Protein AF-H9XC50-F1 (afdb_monomer)

Mean predicted aligned error: 11.67 Å

Solvent-accessible surface area (backbone atoms only — not comparable to full-atom values): 9527 Å² total; per-residue (Å²): 119,67,68,61,45,51,53,52,54,53,34,49,75,70,72,39,68,84,40,61,47,87,50,90,89,46,83,51,68,64,50,66,80,81,40,57,91,74,41,57,68,67,62,45,51,51,48,53,50,47,41,55,60,66,66,54,53,73,89,39,51,44,60,43,62,47,85,96,65,49,46,84,43,75,57,86,69,81,63,95,80,71,85,67,90,60,78,85,69,74,66,46,70,43,65,39,90,84,80,68,47,57,23,22,66,80,77,57,28,57,57,55,93,93,61,55,69,75,62,55,69,74,47,56,81,82,48,55,40,70,70,44,43,52,50,50,50,51,28,61,78,66,71,58,75,76,52,92,88,74,107

Organism: Pinus taeda (NCBI:txid3352)

Sequence (151 aa):
STCIVLHICSKLQESMVTIHCPEPSCREQLSPQQCQLILPKQTLEEWCLALAEADIPSSQRFYCPFNDCSALLLKDVPEEGSSRGVAAVSIKSSECPECKRLFCAQCRVPWHAGLDCADLEKLSPSEKDKDDLMLFRLAKEKEWQRCEKCG

Radius of gyration: 23.65 Å; Cα contacts (8 Å, |Δi|>4): 127; chains: 1; bounding box: 48×30×70 Å

pLDDT: mean 80.51, std 14.58, range [34.06, 94.75]

InterPro domains:
  IPR002867 IBR domain [PF01485] (58-117)
  IPR002867 IBR domain [SM00647] (45-117)
  IPR013083 Zinc finger, RING/FYVE/PHD-type [G3DSA:3.30.40.10] (1-60)
  IPR031127 E3 ubiquitin ligase RBR family [PTHR11685] (2-151)
  IPR044066 TRIAD supradomain [PS51873] (1-151)

Nearest PDB structures (foldseek):
  4i1h-assembly1_A  TM=3.703E-01  e=2.478E-04  Homo sapiens
  5caw-assembly1_A  TM=4.489E-01  e=1.721E-03  Pediculus humanus corporis
  5caw-assembly2_C  TM=4.139E-01  e=1.026E-03  Pediculus humanus corporis
  6hue-assembly1_A  TM=4.068E-01  e=6.681E-03  Homo sapiens
  8zps-assembly1_R  TM=1.964E-01  e=1.251E+00  Homo sapiens

Structure (mmCIF, N/CA/C/O backbone):
data_AF-H9XC50-F1
#
_entry.id   AF-H9XC50-F1
#
loop_
_atom_site.group_PDB
_atom_site.id
_atom_site.type_symbol
_atom_site.label_atom_id
_atom_site.label_alt_id
_atom_site.label_comp_id
_atom_site.label_asym_id
_atom_site.label_entity_id
_atom_site.label_seq_id
_atom_site.pdbx_PDB_ins_code
_atom_site.Cartn_x
_atom_site.Cartn_y
_atom_site.Cartn_z
_atom_site.occupancy
_atom_site.B_iso_or_equiv
_atom_site.auth_seq_id
_atom_site.auth_comp_id
_atom_site.auth_asym_id
_atom_site.auth_atom_id
_atom_site.pdbx_PDB_model_num
ATOM 1 N N . SER A 1 1 ? 18.880 -0.661 -32.790 1.00 60.28 1 SER A N 1
ATOM 2 C CA . SER A 1 1 ? 17.756 -0.606 -31.825 1.00 60.28 1 SER A CA 1
ATOM 3 C C . SER A 1 1 ? 18.104 -1.145 -30.438 1.00 60.28 1 SER A C 1
ATOM 5 O O . SER A 1 1 ? 17.430 -0.791 -29.483 1.00 60.28 1 SER A O 1
ATOM 7 N N . THR A 1 2 ? 19.145 -1.974 -30.293 1.00 79.56 2 THR A N 1
ATOM 8 C CA . THR A 1 2 ? 19.478 -2.706 -29.054 1.00 79.56 2 THR A CA 1
ATOM 9 C C . THR A 1 2 ? 19.826 -1.817 -27.854 1.00 79.56 2 THR A C 1
ATOM 11 O O . THR A 1 2 ? 19.487 -2.164 -26.730 1.00 79.56 2 THR A O 1
ATOM 14 N N . CYS A 1 3 ? 20.442 -0.648 -28.072 1.00 88.31 3 CYS A N 1
ATOM 15 C CA . CYS A 1 3 ? 20.859 0.236 -26.975 1.00 88.31 3 CYS A CA 1
ATOM 16 C C . CYS A 1 3 ? 19.675 0.796 -26.173 1.00 88.31 3 CYS A C 1
ATOM 18 O O . CYS A 1 3 ? 19.746 0.854 -24.952 1.00 88.31 3 CYS A O 1
ATOM 20 N N . ILE A 1 4 ? 18.578 1.168 -26.845 1.00 88.31 4 ILE A N 1
ATOM 21 C CA . ILE A 1 4 ? 17.376 1.699 -26.180 1.00 88.31 4 ILE A CA 1
ATOM 22 C C . ILE A 1 4 ? 16.710 0.609 -25.338 1.00 88.31 4 ILE A C 1
ATOM 24 O O . ILE A 1 4 ? 16.319 0.866 -24.206 1.00 88.31 4 ILE A O 1
ATOM 28 N N . VAL A 1 5 ? 16.640 -0.620 -25.859 1.00 90.12 5 VAL A N 1
ATOM 29 C CA . VAL A 1 5 ? 16.082 -1.766 -25.127 1.00 90.12 5 VAL A CA 1
ATOM 30 C C . VAL A 1 5 ? 16.891 -2.039 -23.859 1.00 90.12 5 VAL A C 1
ATOM 32 O O . VAL A 1 5 ? 16.312 -2.128 -22.784 1.00 90.12 5 VAL A O 1
ATOM 35 N N . LEU A 1 6 ? 18.224 -2.101 -23.958 1.00 91.75 6 LEU A N 1
ATOM 36 C CA . LEU A 1 6 ? 19.094 -2.317 -22.796 1.00 91.75 6 LEU A CA 1
ATOM 37 C C . LEU A 1 6 ? 18.984 -1.189 -21.763 1.00 91.75 6 LEU A C 1
ATOM 39 O O . LEU A 1 6 ? 18.925 -1.471 -20.569 1.00 91.75 6 LEU A O 1
ATOM 43 N N . HIS A 1 7 ? 18.920 0.068 -22.212 1.00 93.31 7 HIS A N 1
ATOM 44 C CA . HIS A 1 7 ? 18.716 1.225 -21.334 1.00 93.31 7 HIS A CA 1
ATOM 45 C C . HIS A 1 7 ? 17.401 1.120 -20.560 1.00 93.31 7 HIS A C 1
ATOM 47 O O . HIS A 1 7 ? 17.399 1.262 -19.339 1.00 93.31 7 HIS A O 1
ATOM 53 N N . ILE A 1 8 ? 16.301 0.805 -21.252 1.00 92.25 8 ILE A N 1
ATOM 54 C CA . ILE A 1 8 ? 14.985 0.629 -20.624 1.00 92.25 8 ILE A CA 1
ATOM 55 C C . ILE A 1 8 ? 15.025 -0.525 -19.618 1.00 92.25 8 ILE A C 1
ATOM 57 O O . ILE A 1 8 ? 14.644 -0.333 -18.467 1.00 92.25 8 ILE A O 1
ATOM 61 N N . CYS A 1 9 ? 15.553 -1.691 -20.005 1.00 91.12 9 CYS A N 1
ATOM 62 C CA . CYS A 1 9 ? 15.674 -2.838 -19.102 1.00 91.12 9 CYS A CA 1
ATOM 63 C C . CYS A 1 9 ? 16.497 -2.506 -17.848 1.00 91.12 9 CYS A C 1
ATOM 65 O O . CYS A 1 9 ? 16.079 -2.833 -16.740 1.00 91.12 9 CYS A O 1
ATOM 67 N N . SER A 1 10 ? 17.638 -1.827 -18.006 1.00 93.19 10 SER A N 1
ATOM 68 C CA . SER A 1 10 ? 18.489 -1.414 -16.883 1.00 93.19 10 SER A CA 1
ATOM 69 C C . SER A 1 10 ? 17.753 -0.467 -15.936 1.00 93.19 10 SER A C 1
ATOM 71 O O . SER A 1 10 ? 17.856 -0.605 -14.722 1.00 93.19 10 SER A O 1
ATOM 73 N N . LYS A 1 11 ? 16.981 0.485 -16.472 1.00 93.56 11 LYS A N 1
ATOM 74 C CA . LYS A 1 11 ? 16.225 1.440 -15.651 1.00 93.56 11 LYS A CA 1
ATOM 75 C C . LYS A 1 11 ? 15.085 0.772 -14.887 1.00 93.56 11 LYS A C 1
ATOM 77 O O . LYS A 1 11 ? 14.911 1.051 -13.704 1.00 93.56 11 LYS A O 1
ATOM 82 N N . LEU A 1 12 ? 14.380 -0.170 -15.510 1.00 91.62 12 LEU A N 1
ATOM 83 C CA . LEU A 1 12 ? 13.355 -0.961 -14.825 1.00 91.62 12 LEU A CA 1
ATOM 84 C C . LEU A 1 12 ? 13.948 -1.823 -13.702 1.00 91.62 12 LEU A C 1
ATOM 86 O O . LEU A 1 12 ? 13.366 -1.894 -12.623 1.00 91.62 12 LEU A O 1
ATOM 90 N N . GLN A 1 13 ? 15.134 -2.407 -13.905 1.00 90.88 13 GLN A N 1
ATOM 91 C CA . GLN A 1 13 ? 15.858 -3.135 -12.851 1.00 90.88 13 GLN A CA 1
ATOM 92 C C . GLN A 1 13 ? 16.244 -2.236 -11.664 1.00 90.88 13 GLN A C 1
ATOM 94 O O . GLN A 1 13 ? 16.266 -2.695 -10.525 1.00 90.88 13 GLN A O 1
ATOM 99 N N . GLU A 1 14 ? 16.488 -0.948 -11.907 1.00 91.50 14 GLU A N 1
ATOM 100 C CA . GLU A 1 14 ? 16.727 0.070 -10.874 1.00 91.50 14 GLU A CA 1
ATOM 101 C C . GLU A 1 14 ? 15.427 0.576 -10.210 1.00 91.50 14 GLU A C 1
ATOM 103 O O . GLU A 1 14 ? 15.462 1.534 -9.439 1.00 91.50 14 GLU A O 1
ATOM 108 N N . SER A 1 15 ? 14.270 -0.043 -10.489 1.00 88.12 15 SER A N 1
ATOM 109 C CA . SER A 1 15 ? 12.935 0.429 -10.075 1.00 88.12 15 SER A CA 1
ATOM 110 C C . SER A 1 15 ? 12.590 1.842 -10.579 1.00 88.12 15 SER A C 1
ATOM 112 O O . SER A 1 15 ? 11.756 2.535 -9.995 1.00 88.12 15 SER A O 1
ATOM 114 N N . MET A 1 16 ? 13.221 2.291 -11.671 1.00 89.94 16 MET A N 1
ATOM 115 C CA . MET A 1 16 ? 12.914 3.566 -12.319 1.00 89.94 16 MET A CA 1
ATOM 116 C C . MET A 1 16 ? 11.896 3.362 -13.440 1.00 89.94 16 MET A C 1
ATOM 118 O O . MET A 1 16 ? 12.211 2.815 -14.495 1.00 89.94 16 MET A O 1
ATOM 122 N N . VAL A 1 17 ? 10.678 3.860 -13.232 1.00 91.25 17 VAL A N 1
ATOM 123 C CA . VAL A 1 17 ? 9.586 3.766 -14.219 1.00 91.25 17 VAL A CA 1
ATOM 124 C C . VAL A 1 17 ? 9.516 4.978 -15.151 1.00 91.25 17 VAL A C 1
ATOM 126 O O . VAL A 1 17 ? 9.080 4.864 -16.296 1.00 91.25 17 VAL A O 1
ATOM 129 N N . THR A 1 18 ? 10.004 6.131 -14.687 1.00 92.31 18 THR A N 1
ATOM 130 C CA . THR A 1 18 ? 10.152 7.354 -15.482 1.00 92.31 18 THR A CA 1
ATOM 131 C C . THR A 1 18 ? 11.503 7.324 -16.183 1.00 92.31 18 THR A C 1
ATOM 133 O O . THR A 1 18 ? 12.541 7.600 -15.580 1.00 92.31 18 THR A O 1
ATOM 136 N N . ILE A 1 19 ? 11.496 6.958 -17.462 1.00 92.94 19 ILE A N 1
ATOM 137 C CA . ILE A 1 19 ? 12.714 6.746 -18.245 1.00 92.94 19 ILE A CA 1
ATOM 138 C C . ILE A 1 19 ? 12.855 7.876 -19.259 1.00 92.94 19 ILE A C 1
ATOM 140 O O . ILE A 1 19 ? 12.013 8.042 -20.137 1.00 92.94 19 ILE A O 1
ATOM 144 N N . HIS A 1 20 ? 13.934 8.647 -19.154 1.00 92.69 20 HIS A N 1
ATOM 145 C CA . HIS A 1 20 ? 14.263 9.687 -20.126 1.00 92.69 20 HIS A CA 1
ATOM 146 C C . HIS A 1 20 ? 15.108 9.143 -21.277 1.00 92.69 20 HIS A C 1
ATOM 148 O O . HIS A 1 20 ? 15.790 8.115 -21.151 1.00 92.69 20 HIS A O 1
ATOM 154 N N . CYS A 1 21 ? 15.064 9.865 -22.397 1.00 90.75 21 CYS A N 1
ATOM 155 C CA . CYS A 1 21 ? 15.943 9.640 -23.529 1.00 90.75 21 CYS A CA 1
ATOM 156 C C . CYS A 1 21 ? 17.411 9.612 -23.057 1.00 90.75 21 CYS A C 1
ATOM 158 O O . CYS A 1 21 ? 17.826 10.502 -22.314 1.00 90.75 21 CYS A O 1
ATOM 160 N N . PRO A 1 22 ? 18.209 8.607 -23.461 1.00 89.12 22 PRO A N 1
ATOM 161 C CA . PRO A 1 22 ? 19.608 8.508 -23.048 1.00 89.12 22 PRO A CA 1
ATOM 162 C C . PRO A 1 22 ? 20.509 9.594 -23.665 1.00 89.12 22 PRO A C 1
ATOM 164 O O . PRO A 1 22 ? 21.651 9.741 -23.242 1.00 89.12 22 PRO A O 1
ATOM 167 N N . GLU A 1 23 ? 20.022 10.340 -24.662 1.00 89.19 23 GLU A N 1
ATOM 168 C CA . GLU A 1 23 ? 20.737 11.465 -25.269 1.00 89.19 23 GLU A CA 1
ATOM 169 C C . GLU A 1 23 ? 20.838 12.636 -24.267 1.00 89.19 23 GLU A C 1
ATOM 171 O O . GLU A 1 23 ? 19.803 13.1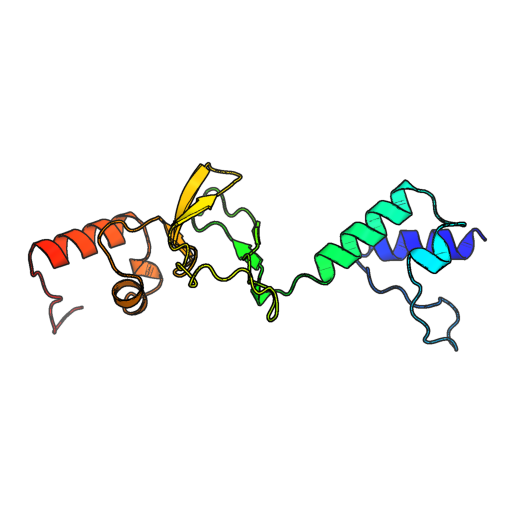90 -23.900 1.00 89.19 23 GLU A O 1
ATOM 176 N N . PRO A 1 24 ? 22.043 13.077 -23.852 1.00 84.75 24 PRO A N 1
ATOM 177 C CA . PRO A 1 24 ? 22.221 14.078 -22.788 1.00 84.75 24 PRO A CA 1
ATOM 178 C C . PRO A 1 24 ? 21.521 15.421 -23.034 1.00 84.75 24 PRO A C 1
ATOM 180 O O . PRO A 1 24 ? 21.155 16.129 -22.096 1.00 84.75 24 PRO A O 1
ATOM 183 N N . SER A 1 25 ? 21.356 15.783 -24.306 1.00 89.81 25 SER A N 1
ATOM 184 C CA . SER A 1 25 ? 20.719 17.033 -24.736 1.00 89.81 25 SER A CA 1
ATOM 185 C C . SER A 1 25 ? 19.191 16.925 -24.793 1.00 89.81 25 SER A C 1
ATOM 187 O O . SER A 1 25 ? 18.495 17.937 -24.894 1.00 89.81 25 SER A O 1
ATOM 189 N N . CYS A 1 26 ? 18.661 15.702 -24.757 1.00 89.81 26 CYS A N 1
ATOM 190 C CA . CYS A 1 26 ? 17.246 15.407 -24.879 1.00 89.81 26 CYS A CA 1
ATOM 191 C C . CYS A 1 26 ? 16.627 15.241 -23.489 1.00 89.81 26 CYS A C 1
ATOM 193 O O . CYS A 1 26 ? 17.101 14.470 -22.662 1.00 89.81 26 CYS A O 1
ATOM 195 N N . ARG A 1 27 ? 15.535 15.962 -23.228 1.00 88.38 27 ARG A N 1
ATOM 196 C CA . ARG A 1 27 ? 14.787 15.860 -21.962 1.00 88.38 27 ARG A CA 1
ATOM 197 C C . ARG A 1 27 ? 13.497 15.061 -22.098 1.00 88.38 27 ARG A C 1
ATOM 199 O O . ARG A 1 27 ? 12.754 14.935 -21.127 1.00 88.38 27 ARG A O 1
ATOM 206 N N . GLU A 1 28 ? 13.220 14.544 -23.292 1.00 91.50 28 GLU A N 1
ATOM 207 C CA . GLU A 1 28 ? 11.995 13.803 -23.551 1.00 91.50 28 GLU A CA 1
ATOM 208 C C . GLU A 1 28 ? 11.957 12.524 -22.719 1.00 91.50 28 GLU A C 1
ATOM 210 O O . GLU A 1 28 ? 12.947 11.798 -22.586 1.00 91.50 28 GLU A O 1
ATOM 215 N N . GLN A 1 29 ? 10.791 12.270 -22.138 1.00 92.19 29 GLN A N 1
ATOM 216 C CA . GLN A 1 29 ? 10.490 11.014 -21.482 1.00 92.19 29 GLN A CA 1
ATOM 217 C C . GLN A 1 29 ? 10.071 9.997 -22.543 1.00 92.19 29 GLN A C 1
ATOM 219 O O . GLN A 1 29 ? 9.244 10.290 -23.406 1.00 92.19 29 GLN A O 1
ATOM 224 N N . LEU A 1 30 ? 10.641 8.799 -22.467 1.00 92.31 30 LEU A N 1
ATOM 225 C CA . LEU A 1 30 ? 10.228 7.678 -23.294 1.00 92.31 30 LEU A CA 1
ATOM 226 C C . LEU A 1 30 ? 8.904 7.127 -22.766 1.00 92.31 30 LEU A C 1
ATOM 228 O O . LEU A 1 30 ? 8.722 6.967 -21.558 1.00 92.31 30 LEU A O 1
ATOM 232 N N . SER A 1 31 ? 7.998 6.802 -23.683 1.00 92.31 31 SER A N 1
ATOM 233 C CA . SER A 1 31 ? 6.740 6.129 -23.365 1.00 92.31 31 SER A CA 1
ATOM 234 C C . SER A 1 31 ? 6.738 4.676 -23.859 1.00 92.31 31 SER A C 1
ATOM 236 O O . SER A 1 31 ? 7.312 4.384 -24.917 1.00 92.31 31 SER A O 1
ATOM 238 N N . PRO A 1 32 ? 6.050 3.756 -23.157 1.00 92.56 32 PRO A N 1
ATOM 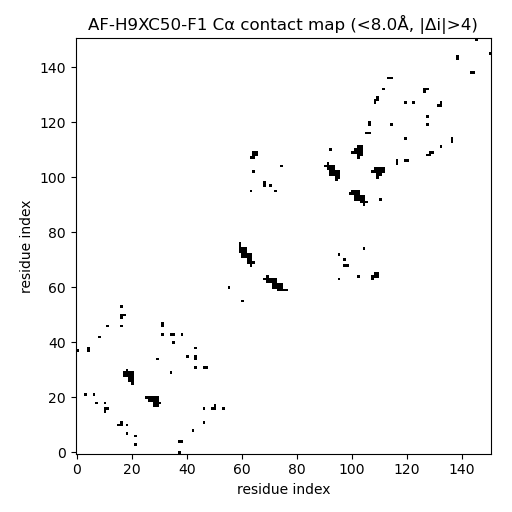239 C CA . PRO A 1 32 ? 5.868 2.382 -23.623 1.00 92.56 32 PRO A CA 1
ATOM 240 C C . PRO A 1 32 ? 5.310 2.309 -25.052 1.00 92.56 32 PRO A C 1
ATOM 242 O O . PRO A 1 32 ? 5.765 1.502 -25.861 1.00 92.56 32 PRO A O 1
ATOM 245 N N . GLN A 1 33 ? 4.382 3.205 -25.404 1.00 91.25 33 GLN A N 1
ATOM 246 C CA . GLN A 1 33 ? 3.735 3.265 -26.717 1.00 91.25 33 GLN A CA 1
ATOM 247 C C . GLN A 1 33 ? 4.740 3.558 -27.839 1.00 91.25 33 GLN A C 1
ATOM 249 O O . GLN A 1 33 ? 4.680 2.935 -28.899 1.00 91.25 33 GLN A O 1
ATOM 254 N N . GLN A 1 34 ? 5.698 4.462 -27.606 1.00 90.38 34 GLN A N 1
ATOM 255 C CA . GLN A 1 34 ? 6.769 4.755 -28.568 1.00 90.38 34 GLN A CA 1
ATOM 256 C C . GLN A 1 34 ? 7.727 3.570 -28.746 1.00 90.38 34 GLN A C 1
ATOM 258 O O . GLN A 1 34 ? 8.309 3.395 -29.817 1.00 90.38 34 GLN A O 1
ATOM 263 N N . CYS A 1 35 ? 7.890 2.745 -27.711 1.00 90.62 35 CYS A N 1
ATOM 264 C CA . CYS A 1 35 ? 8.845 1.641 -27.697 1.00 90.62 35 CYS A CA 1
ATOM 265 C C . CYS A 1 35 ? 8.212 0.264 -27.975 1.00 90.62 35 CYS A C 1
ATOM 267 O O . CYS A 1 35 ? 8.937 -0.729 -28.044 1.00 90.62 35 CYS A O 1
ATOM 269 N N . GLN A 1 36 ? 6.897 0.184 -28.208 1.00 91.69 36 GLN A N 1
ATOM 270 C CA . GLN A 1 36 ? 6.167 -1.083 -28.365 1.00 91.69 36 GLN A CA 1
ATOM 271 C C . GLN A 1 36 ? 6.685 -1.973 -29.508 1.00 91.69 36 GLN A C 1
ATOM 273 O O . GLN A 1 36 ? 6.591 -3.192 -29.436 1.00 91.69 36 GLN A O 1
ATOM 278 N N . LEU A 1 37 ? 7.231 -1.368 -30.571 1.00 90.31 37 LEU A N 1
ATOM 279 C CA . LEU A 1 37 ? 7.730 -2.089 -31.748 1.00 90.31 37 LEU A CA 1
ATOM 280 C C . LEU A 1 37 ? 9.157 -2.625 -31.564 1.00 90.31 37 LEU A C 1
ATOM 282 O O . LEU A 1 37 ? 9.604 -3.449 -32.359 1.00 90.31 37 LEU A O 1
ATOM 286 N N . ILE A 1 38 ? 9.887 -2.130 -30.560 1.00 91.19 38 ILE A N 1
ATOM 287 C CA . ILE A 1 38 ? 11.293 -2.482 -30.312 1.00 91.19 38 ILE A CA 1
ATOM 288 C C . ILE A 1 38 ? 11.489 -3.274 -29.018 1.00 91.19 38 ILE A C 1
ATOM 290 O O . ILE A 1 38 ? 12.497 -3.967 -28.889 1.00 91.19 38 ILE A O 1
ATOM 294 N N . LEU A 1 39 ? 10.561 -3.163 -28.064 1.00 90.81 39 LEU A N 1
ATOM 295 C CA . LEU A 1 39 ? 10.629 -3.865 -26.790 1.00 90.81 39 LEU A CA 1
ATOM 296 C C . LEU A 1 39 ? 10.068 -5.286 -26.901 1.00 90.81 39 LEU A C 1
ATOM 298 O O . LEU A 1 39 ? 9.048 -5.501 -27.559 1.00 90.81 39 LEU A O 1
ATOM 302 N N . PRO A 1 40 ? 10.677 -6.261 -26.202 1.00 92.25 40 PRO A N 1
ATOM 303 C CA . PRO A 1 40 ? 10.022 -7.530 -25.936 1.00 92.25 40 PRO A CA 1
ATOM 304 C C . PRO A 1 40 ? 8.684 -7.300 -25.228 1.00 92.25 40 PRO A C 1
ATOM 306 O O . PRO A 1 40 ? 8.586 -6.459 -24.333 1.00 92.25 40 PRO A O 1
ATOM 309 N N . LYS A 1 41 ? 7.669 -8.091 -25.591 1.00 91.62 41 LYS A N 1
ATOM 310 C CA . LYS A 1 41 ? 6.316 -7.991 -25.024 1.00 91.62 41 LYS A CA 1
ATOM 311 C C . LYS A 1 41 ? 6.323 -8.001 -23.491 1.00 91.62 41 LYS A C 1
ATOM 313 O O . LYS A 1 41 ? 5.683 -7.155 -22.885 1.00 91.62 41 LYS A O 1
ATOM 318 N N . GLN A 1 42 ? 7.091 -8.908 -22.888 1.00 91.12 42 GLN A N 1
ATOM 319 C CA . GLN A 1 42 ? 7.199 -9.020 -21.434 1.00 91.12 42 GLN A CA 1
ATOM 320 C C . GLN A 1 42 ? 7.713 -7.722 -20.792 1.00 91.12 42 GLN A C 1
ATOM 322 O O . GLN A 1 42 ? 7.087 -7.200 -19.881 1.00 91.12 42 GLN A O 1
ATOM 327 N N . THR A 1 43 ? 8.811 -7.158 -21.302 1.00 91.06 43 THR A N 1
ATOM 328 C CA . THR A 1 43 ? 9.381 -5.902 -20.786 1.00 91.06 43 THR A CA 1
ATOM 329 C C . THR A 1 43 ? 8.414 -4.730 -20.947 1.00 91.06 43 THR A C 1
ATOM 331 O O . THR A 1 43 ? 8.338 -3.862 -20.082 1.00 91.06 43 THR A O 1
ATOM 334 N N . LEU A 1 44 ? 7.668 -4.693 -22.055 1.00 93.38 44 LEU A N 1
ATOM 335 C CA . LEU A 1 44 ? 6.643 -3.677 -22.278 1.00 93.38 44 LEU A CA 1
ATOM 336 C C . LEU A 1 44 ? 5.511 -3.788 -21.244 1.00 93.38 44 LEU A C 1
ATOM 338 O O . LEU A 1 44 ? 5.097 -2.775 -20.689 1.00 93.38 44 LEU A O 1
ATOM 342 N N . GLU A 1 45 ? 5.028 -5.004 -20.979 1.00 92.69 45 GLU A N 1
ATOM 343 C CA . GLU A 1 45 ? 3.992 -5.272 -19.975 1.00 92.69 45 GLU A CA 1
ATOM 344 C C . GLU A 1 45 ? 4.468 -4.900 -18.565 1.00 92.69 45 GLU A C 1
ATOM 346 O O . GLU A 1 45 ? 3.761 -4.181 -17.862 1.00 92.69 45 GLU A O 1
ATOM 351 N N . GLU A 1 46 ? 5.683 -5.300 -18.187 1.00 92.19 46 GLU A N 1
ATOM 352 C CA . GLU A 1 46 ? 6.308 -4.944 -16.906 1.00 92.19 46 GLU A CA 1
ATOM 353 C C . GLU A 1 46 ? 6.438 -3.425 -16.739 1.00 92.19 46 GLU A C 1
ATOM 355 O O . GLU A 1 46 ? 6.097 -2.887 -15.687 1.00 92.19 46 GLU A O 1
ATOM 360 N N . TRP A 1 47 ? 6.864 -2.706 -17.782 1.00 94.75 47 TRP A N 1
ATOM 361 C CA . TRP A 1 47 ? 6.972 -1.248 -17.725 1.00 94.75 47 TRP A CA 1
ATOM 362 C C . TRP A 1 47 ? 5.605 -0.570 -17.585 1.00 94.75 47 TRP A C 1
ATOM 364 O O . TRP A 1 47 ? 5.442 0.327 -16.758 1.00 94.75 47 TRP A O 1
ATOM 374 N N . CYS A 1 48 ? 4.610 -1.006 -18.363 1.00 93.12 48 CYS A N 1
ATOM 375 C CA . CYS A 1 48 ? 3.244 -0.491 -18.271 1.00 93.12 48 CYS A CA 1
ATOM 376 C C . CYS A 1 48 ? 2.642 -0.721 -16.879 1.00 93.12 48 CYS A C 1
ATOM 378 O O . CYS A 1 48 ? 2.041 0.197 -16.322 1.00 93.12 48 CYS A O 1
ATOM 380 N N . LEU A 1 49 ? 2.824 -1.918 -16.313 1.00 90.44 49 LEU A N 1
ATOM 381 C CA . LEU A 1 49 ? 2.381 -2.238 -14.956 1.00 90.44 49 LEU A CA 1
ATOM 382 C C . LEU A 1 49 ? 3.079 -1.348 -13.927 1.00 90.44 49 LEU A C 1
ATOM 384 O O . LEU A 1 49 ? 2.407 -0.733 -13.107 1.00 90.44 49 LEU A O 1
ATOM 388 N N . ALA A 1 50 ? 4.400 -1.198 -14.019 1.00 90.81 50 ALA A N 1
ATOM 389 C CA . ALA A 1 50 ? 5.161 -0.387 -13.076 1.00 90.81 50 ALA A CA 1
ATOM 390 C C . ALA A 1 50 ? 4.786 1.108 -13.143 1.00 90.81 50 ALA A C 1
ATOM 392 O O . ALA A 1 50 ? 4.732 1.782 -12.115 1.00 90.81 50 ALA A O 1
ATOM 393 N N . LEU A 1 51 ? 4.479 1.635 -14.335 1.00 92.06 51 LEU A N 1
ATOM 394 C CA . LEU A 1 51 ? 3.938 2.990 -14.490 1.00 92.06 51 LEU A CA 1
ATOM 395 C C . LEU A 1 51 ? 2.560 3.128 -13.836 1.00 92.06 51 LEU A C 1
ATOM 397 O O . LEU A 1 51 ? 2.341 4.087 -13.101 1.00 92.06 51 LEU A O 1
ATOM 401 N N . ALA A 1 52 ? 1.657 2.171 -14.069 1.00 88.69 52 ALA A N 1
ATOM 402 C CA . ALA A 1 52 ? 0.335 2.173 -13.448 1.00 88.69 52 ALA A CA 1
ATOM 403 C C . ALA A 1 52 ? 0.438 2.104 -11.917 1.00 88.69 52 ALA A C 1
ATOM 405 O O . ALA A 1 52 ? -0.224 2.862 -11.215 1.00 88.69 52 ALA A O 1
ATOM 406 N N . GLU A 1 53 ? 1.317 1.251 -11.390 1.00 86.94 53 GLU A N 1
ATOM 407 C CA . GLU A 1 53 ? 1.578 1.151 -9.956 1.00 86.94 53 GLU A CA 1
ATOM 408 C C . GLU A 1 53 ? 2.182 2.431 -9.376 1.00 86.94 53 GLU A C 1
ATOM 410 O O . GLU A 1 53 ? 1.837 2.805 -8.258 1.00 86.94 53 GLU A O 1
ATOM 415 N N . ALA A 1 54 ? 3.078 3.112 -10.093 1.00 87.62 54 ALA A N 1
ATOM 416 C CA . ALA A 1 54 ? 3.681 4.363 -9.637 1.00 87.62 54 ALA A CA 1
ATOM 417 C C . ALA A 1 54 ? 2.697 5.542 -9.638 1.00 87.62 54 ALA A C 1
ATOM 419 O O . ALA A 1 54 ? 2.829 6.431 -8.797 1.00 87.62 54 ALA A O 1
ATOM 420 N N . ASP A 1 55 ? 1.711 5.525 -10.535 1.00 87.88 55 ASP A N 1
ATOM 421 C CA . ASP A 1 55 ? 0.688 6.569 -10.639 1.00 87.88 55 ASP A CA 1
ATOM 422 C C . ASP A 1 55 ? -0.308 6.537 -9.469 1.00 87.88 55 ASP A C 1
ATOM 424 O O . ASP A 1 55 ? -0.836 7.574 -9.073 1.00 87.88 55 ASP A O 1
ATOM 428 N N . ILE A 1 56 ? -0.508 5.369 -8.841 1.00 84.62 56 ILE A N 1
ATOM 429 C CA . ILE A 1 56 ? -1.385 5.231 -7.670 1.00 84.62 56 ILE A CA 1
ATOM 430 C C . ILE A 1 56 ? -0.875 6.134 -6.532 1.00 84.62 56 ILE A C 1
ATOM 432 O O . ILE A 1 56 ? 0.176 5.840 -5.947 1.00 84.62 56 ILE A O 1
ATOM 436 N N . PRO A 1 57 ? -1.618 7.172 -6.111 1.00 84.75 57 PRO A N 1
ATOM 437 C CA . PRO A 1 57 ? -1.181 8.069 -5.051 1.00 84.75 57 PRO A CA 1
ATOM 438 C C . PRO A 1 57 ? -0.938 7.327 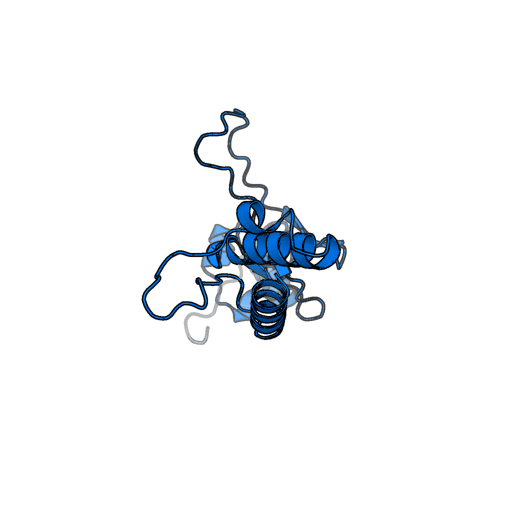-3.735 1.00 84.75 57 PRO A C 1
ATOM 440 O O . PRO A 1 57 ? -1.708 6.449 -3.340 1.00 84.75 57 PRO A O 1
ATOM 443 N N . SER A 1 58 ? 0.088 7.732 -2.984 1.00 81.19 58 SER A N 1
ATOM 444 C CA . SER A 1 58 ? 0.362 7.167 -1.654 1.00 81.19 58 SER A CA 1
ATOM 445 C C . SER A 1 58 ? -0.824 7.308 -0.690 1.00 81.19 58 SER A C 1
ATOM 447 O O . SER A 1 58 ? -1.003 6.467 0.184 1.00 81.19 58 SER A O 1
ATOM 449 N N . SER A 1 59 ? -1.677 8.319 -0.879 1.00 81.31 59 SER A N 1
ATOM 450 C CA . SER A 1 59 ? -2.901 8.542 -0.098 1.00 81.31 59 SER A CA 1
ATOM 451 C C . SER A 1 59 ? -3.992 7.488 -0.325 1.00 81.31 59 SER A C 1
ATOM 453 O O . SER A 1 59 ? -4.842 7.297 0.552 1.00 81.31 59 SER A O 1
ATOM 455 N N . GLN A 1 60 ? -3.974 6.803 -1.472 1.00 83.94 60 GLN A N 1
ATOM 456 C CA . GLN A 1 60 ? -4.889 5.702 -1.786 1.00 83.94 60 GLN A CA 1
ATOM 457 C C . GLN A 1 60 ? -4.380 4.360 -1.257 1.00 83.94 60 GLN A C 1
ATOM 459 O O . GLN A 1 60 ? -5.163 3.426 -1.113 1.00 83.94 60 GLN A O 1
ATOM 464 N N . ARG A 1 61 ? -3.091 4.260 -0.929 1.00 85.94 61 ARG A N 1
ATOM 465 C CA . ARG A 1 61 ? -2.472 3.044 -0.405 1.00 85.94 61 ARG A CA 1
ATOM 466 C C . ARG A 1 61 ? -2.627 2.988 1.112 1.00 85.94 61 ARG A C 1
ATOM 468 O O . ARG A 1 61 ? -2.355 3.961 1.816 1.00 85.94 61 ARG A O 1
ATOM 475 N N . PHE A 1 62 ? -3.044 1.847 1.641 1.00 86.94 62 PHE A N 1
ATOM 476 C CA . PHE A 1 62 ? -3.049 1.593 3.079 1.00 86.94 62 PHE A CA 1
ATOM 477 C C . PHE A 1 62 ? -2.783 0.118 3.357 1.00 86.94 62 PHE A C 1
ATOM 479 O O . PHE A 1 62 ? -2.964 -0.724 2.488 1.00 86.94 62 PHE A O 1
ATOM 486 N N . TYR A 1 63 ? -2.343 -0.203 4.567 1.00 89.50 63 TYR A N 1
ATOM 487 C CA . TYR A 1 63 ? -2.081 -1.585 4.952 1.00 89.50 63 TYR A CA 1
ATOM 488 C C . TYR A 1 63 ? -3.273 -2.189 5.688 1.00 89.50 63 TYR A C 1
ATOM 490 O O . TYR A 1 63 ? -4.005 -1.498 6.403 1.00 89.50 63 TYR A O 1
ATOM 498 N N . CYS A 1 64 ? -3.446 -3.495 5.518 1.00 90.88 64 CYS A N 1
ATOM 499 C CA . CYS A 1 64 ? -4.343 -4.311 6.315 1.00 90.88 64 CYS A CA 1
ATOM 500 C C . CYS A 1 64 ? -4.048 -4.081 7.810 1.00 90.88 64 CYS A C 1
ATOM 502 O O . CYS A 1 64 ? -2.896 -4.223 8.219 1.00 90.88 64 CYS A O 1
ATOM 504 N N . PRO A 1 65 ? -5.058 -3.767 8.642 1.00 88.88 65 PRO A N 1
ATOM 505 C CA . PRO A 1 65 ? -4.837 -3.391 10.041 1.00 88.88 65 PRO A CA 1
ATOM 506 C C . PRO A 1 65 ? -4.497 -4.570 10.959 1.00 88.88 65 PRO A C 1
ATOM 508 O O . PRO A 1 65 ? -4.322 -4.397 12.159 1.00 88.88 65 PRO A O 1
ATOM 511 N N . PHE A 1 66 ? -4.447 -5.786 10.419 1.00 88.62 66 PHE A N 1
ATOM 512 C CA . PHE A 1 66 ? -4.022 -6.965 11.155 1.00 88.62 66 PHE A CA 1
ATOM 513 C C . PHE A 1 66 ? -2.511 -7.131 10.985 1.00 88.62 66 PHE A C 1
ATOM 515 O O . PHE A 1 66 ? -2.056 -7.417 9.876 1.00 88.62 66 PHE A O 1
ATOM 522 N N . ASN A 1 67 ? -1.747 -6.968 12.070 1.00 86.06 67 ASN A N 1
ATOM 523 C 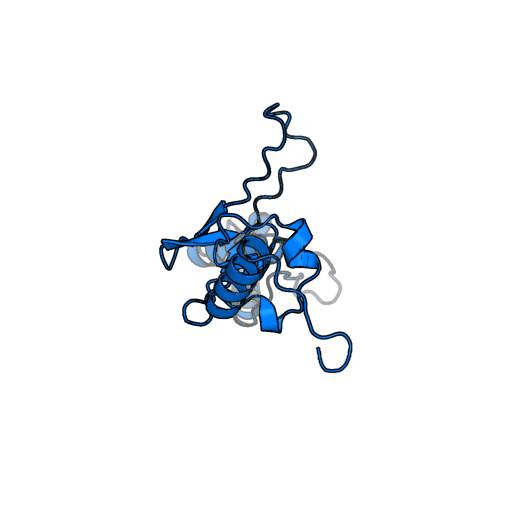CA . ASN A 1 67 ? -0.277 -7.001 12.055 1.00 86.06 67 ASN A CA 1
ATOM 524 C C . ASN A 1 67 ? 0.298 -8.300 11.464 1.00 86.06 67 ASN A C 1
ATOM 526 O O . ASN A 1 67 ? 1.322 -8.266 10.786 1.00 86.06 67 ASN A O 1
ATOM 530 N N . ASP A 1 68 ? -0.381 -9.431 11.669 1.00 90.69 68 ASP A N 1
ATOM 531 C CA . ASP A 1 68 ? -0.021 -10.742 11.113 1.00 90.69 68 ASP A CA 1
ATOM 532 C C . ASP A 1 68 ? -0.328 -10.886 9.608 1.00 90.69 68 ASP A C 1
ATOM 534 O O . ASP A 1 68 ? 0.024 -11.897 9.008 1.00 90.69 68 ASP A O 1
ATOM 538 N N . CYS A 1 69 ? -0.972 -9.892 8.989 1.00 92.38 69 CYS A N 1
ATOM 539 C CA . CYS A 1 69 ? -1.264 -9.850 7.557 1.00 92.38 69 CYS A CA 1
ATOM 540 C C . CYS A 1 69 ? -0.533 -8.699 6.861 1.00 92.38 69 CYS A C 1
ATOM 542 O O . CYS A 1 69 ? 0.220 -8.946 5.925 1.00 92.38 69 CYS A O 1
ATOM 544 N N . SER A 1 70 ? -0.762 -7.452 7.291 1.00 88.25 70 SER A N 1
ATOM 545 C CA . SER A 1 70 ? -0.131 -6.240 6.739 1.00 88.25 70 SER A CA 1
ATOM 546 C C . SER A 1 70 ? -0.138 -6.136 5.200 1.00 88.25 70 SER A C 1
ATOM 548 O O . SER A 1 70 ? 0.720 -5.483 4.615 1.00 88.25 70 SER A O 1
ATOM 550 N N . ALA A 1 71 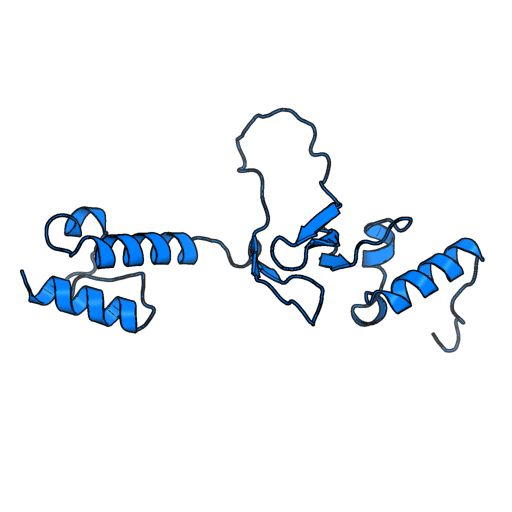? -1.104 -6.769 4.524 1.00 90.12 71 ALA A N 1
ATOM 551 C CA . ALA A 1 71 ? -1.244 -6.710 3.072 1.00 90.12 71 ALA A CA 1
ATOM 552 C C . ALA A 1 71 ? -1.493 -5.272 2.593 1.00 90.12 71 ALA A C 1
ATOM 554 O O . ALA A 1 71 ? -2.221 -4.524 3.247 1.00 90.12 71 ALA A O 1
ATOM 555 N N . LEU A 1 72 ? -0.916 -4.885 1.454 1.00 89.06 72 LEU A N 1
ATOM 556 C CA . LEU A 1 72 ? -1.160 -3.582 0.836 1.00 89.06 72 LEU A CA 1
ATOM 557 C C . LEU A 1 72 ? -2.539 -3.573 0.165 1.00 89.06 72 LEU A C 1
ATOM 559 O O . LEU A 1 72 ? -2.844 -4.434 -0.654 1.00 89.06 72 LEU A O 1
ATOM 563 N N . LEU A 1 73 ? -3.360 -2.586 0.504 1.00 88.50 73 LEU A N 1
ATOM 564 C CA . LEU A 1 73 ? -4.720 -2.393 0.016 1.00 88.50 73 LEU A CA 1
ATOM 565 C C . LEU A 1 73 ? -4.852 -1.014 -0.639 1.00 88.50 73 LEU A C 1
ATOM 567 O O . LEU A 1 73 ? -4.189 -0.048 -0.246 1.00 88.50 73 LEU A O 1
ATOM 571 N N . LEU A 1 74 ? -5.734 -0.926 -1.632 1.00 85.06 74 LEU A N 1
ATOM 572 C CA . LEU A 1 74 ? -6.058 0.314 -2.329 1.00 85.06 74 LEU A CA 1
ATOM 573 C C . LEU A 1 74 ? -7.434 0.807 -1.897 1.00 85.06 74 LEU A C 1
ATOM 575 O O . LEU A 1 74 ? -8.370 0.026 -1.726 1.00 85.06 74 LEU A O 1
ATOM 579 N N . LYS A 1 75 ? -7.549 2.114 -1.678 1.00 79.12 75 LYS A N 1
ATOM 580 C CA . LYS A 1 75 ? -8.816 2.774 -1.395 1.00 79.12 75 LYS A CA 1
ATOM 581 C C . LYS A 1 75 ? -9.524 3.044 -2.716 1.00 79.12 75 LYS A C 1
ATOM 583 O O . LYS A 1 75 ? -9.031 3.841 -3.509 1.00 79.12 75 LYS A O 1
ATOM 588 N N . ASP A 1 76 ? -10.713 2.477 -2.879 1.00 68.38 76 ASP A N 1
ATOM 589 C CA . ASP A 1 76 ? -11.642 2.892 -3.927 1.00 68.38 76 ASP A CA 1
ATOM 590 C C . ASP A 1 76 ? -12.116 4.318 -3.612 1.00 68.38 76 ASP A C 1
ATOM 592 O O . ASP A 1 76 ? -13.042 4.539 -2.825 1.00 68.38 76 ASP A O 1
ATOM 596 N N . VAL A 1 77 ? -11.426 5.320 -4.153 1.00 58.38 77 VAL A N 1
ATOM 597 C CA . VAL A 1 77 ? -11.936 6.691 -4.162 1.00 58.38 77 VAL A CA 1
ATOM 598 C C . VAL A 1 77 ? -12.807 6.805 -5.408 1.00 58.38 77 VAL A C 1
ATOM 600 O O . VAL A 1 77 ? -12.299 6.572 -6.502 1.00 58.38 77 VAL A O 1
ATOM 603 N N . PRO A 1 78 ? -14.109 7.117 -5.288 1.00 52.16 78 PRO A N 1
ATOM 604 C CA . PRO A 1 78 ? -14.896 7.412 -6.470 1.00 52.16 78 PRO A CA 1
ATOM 605 C C . PRO A 1 78 ? -14.269 8.621 -7.168 1.00 52.16 78 PRO A C 1
ATOM 607 O O . PRO A 1 78 ? -14.143 9.686 -6.567 1.00 52.16 78 PRO A O 1
ATOM 610 N N . GLU A 1 79 ? -13.855 8.423 -8.418 1.00 46.44 79 GLU A N 1
ATOM 611 C CA . GLU A 1 79 ? -13.426 9.477 -9.336 1.00 46.44 79 GLU A CA 1
ATOM 612 C C . GLU A 1 79 ? -14.426 10.642 -9.271 1.00 46.44 79 GLU A C 1
ATOM 614 O O . GLU A 1 79 ? -15.638 10.434 -9.436 1.00 46.44 79 GLU A O 1
ATOM 619 N N . GLU A 1 80 ? -13.939 11.861 -9.019 1.00 42.75 80 GLU A N 1
ATOM 620 C CA . GLU A 1 80 ? -14.771 13.064 -9.050 1.00 42.75 80 GLU A CA 1
ATOM 621 C C . GLU A 1 80 ? -15.341 13.243 -10.465 1.00 42.75 80 GLU A C 1
ATOM 623 O O . GLU A 1 80 ? -14.678 13.741 -11.370 1.00 42.75 80 GLU A O 1
ATOM 628 N N . GLY A 1 81 ? -16.574 12.774 -10.677 1.00 44.81 81 GLY A N 1
ATOM 629 C CA . GLY A 1 81 ? -17.253 12.831 -11.975 1.00 44.81 81 GLY A CA 1
ATOM 630 C C . GLY A 1 81 ? -18.017 11.568 -12.373 1.00 44.81 81 GLY A C 1
ATOM 631 O O . GLY A 1 81 ? -18.841 11.638 -13.286 1.00 44.81 81 GLY A O 1
ATOM 632 N N . SER A 1 82 ? -17.835 10.432 -11.688 1.00 42.88 82 SER A N 1
ATOM 633 C CA . SER A 1 82 ? -18.666 9.248 -11.948 1.00 42.88 82 SER A CA 1
ATOM 634 C C . SER A 1 82 ? -20.021 9.390 -11.255 1.00 42.88 82 SER A C 1
ATOM 636 O O . SER A 1 82 ? -20.228 9.008 -10.103 1.00 42.88 82 SER A O 1
ATOM 638 N N . SER A 1 83 ? -20.968 9.976 -11.981 1.00 42.38 83 SER A N 1
ATOM 639 C CA . SER A 1 83 ? -22.384 10.084 -11.640 1.00 42.38 83 SER A CA 1
ATOM 640 C C . SER A 1 83 ? -23.084 8.717 -11.679 1.00 42.38 83 SER A C 1
ATOM 642 O O . SER A 1 83 ? -24.031 8.489 -12.427 1.00 42.38 83 SER A O 1
ATOM 644 N N . ARG A 1 84 ? -22.676 7.785 -10.812 1.00 37.78 84 ARG A N 1
ATOM 645 C CA . ARG A 1 84 ? -23.571 6.715 -10.352 1.00 37.78 84 ARG A CA 1
ATOM 646 C C . ARG A 1 84 ? -24.131 7.144 -9.010 1.00 37.78 84 ARG A C 1
ATOM 648 O O . ARG A 1 84 ? -23.537 6.903 -7.968 1.00 37.78 84 ARG A O 1
ATOM 655 N N . GLY A 1 85 ? -25.279 7.817 -9.085 1.00 35.94 85 GLY A N 1
ATOM 656 C CA . GLY A 1 85 ? -26.102 8.258 -7.964 1.00 35.94 85 GLY A CA 1
ATOM 657 C C . GLY A 1 85 ? -26.609 7.104 -7.104 1.00 35.94 85 GLY A C 1
ATOM 658 O O . GLY A 1 85 ? -27.795 6.791 -7.092 1.00 35.94 85 GLY A O 1
ATOM 659 N N . VAL A 1 86 ? -25.707 6.501 -6.345 1.00 34.06 86 VAL A N 1
ATOM 660 C CA . VAL A 1 86 ? -26.022 5.887 -5.067 1.00 34.06 86 VAL A CA 1
ATOM 661 C C . VAL A 1 86 ? -25.360 6.822 -4.077 1.00 34.06 86 VAL A C 1
ATOM 663 O O . VAL A 1 86 ? -24.141 6.980 -4.118 1.00 34.06 86 VAL A O 1
ATOM 666 N N . ALA A 1 87 ? -26.169 7.521 -3.274 1.00 35.22 87 ALA A N 1
ATOM 667 C CA . ALA A 1 87 ? -25.690 8.309 -2.142 1.00 35.22 87 ALA A CA 1
ATOM 668 C C . ALA A 1 87 ? -24.511 7.570 -1.518 1.00 35.22 87 ALA A C 1
ATOM 670 O O . ALA A 1 87 ? -24.640 6.363 -1.333 1.00 35.22 87 ALA A O 1
ATOM 671 N N . ALA A 1 88 ? -23.387 8.255 -1.294 1.00 41.09 88 ALA A N 1
ATOM 672 C CA . ALA A 1 88 ? -22.175 7.692 -0.720 1.00 41.09 88 ALA A CA 1
ATOM 673 C C . ALA A 1 88 ? -22.508 7.005 0.612 1.00 41.09 88 ALA A C 1
ATOM 675 O O . ALA A 1 88 ? -22.368 7.575 1.694 1.00 41.09 88 ALA A O 1
ATOM 676 N N . VAL A 1 89 ? -22.999 5.770 0.533 1.00 40.31 89 VAL A N 1
ATOM 677 C CA . VAL A 1 89 ? -23.062 4.840 1.633 1.00 40.31 89 VAL A CA 1
ATOM 678 C C . VAL A 1 89 ? -21.596 4.581 1.838 1.00 40.31 89 VAL A C 1
ATOM 680 O O . VAL A 1 89 ? -20.974 3.853 1.072 1.00 40.31 89 VAL A O 1
ATOM 683 N N . SER A 1 90 ? -21.025 5.321 2.783 1.00 52.78 90 SER A N 1
ATOM 684 C CA . SER A 1 90 ? -19.702 5.061 3.311 1.00 52.78 90 SER A CA 1
ATOM 685 C C . SER A 1 90 ? -19.663 3.564 3.577 1.00 52.78 90 SER A C 1
ATOM 687 O O . SER A 1 90 ? -20.291 3.079 4.518 1.00 52.78 90 SER A O 1
ATOM 689 N N . ILE A 1 91 ? -19.024 2.808 2.682 1.00 54.62 91 ILE A N 1
ATOM 690 C CA . ILE A 1 91 ? -18.766 1.393 2.894 1.00 54.62 91 ILE A CA 1
ATOM 691 C C . ILE A 1 91 ? -17.799 1.392 4.071 1.00 54.62 91 ILE A C 1
ATOM 693 O O . ILE A 1 91 ? -16.595 1.576 3.922 1.00 54.62 91 ILE A O 1
ATOM 697 N N . LYS A 1 92 ? -18.362 1.350 5.282 1.00 67.38 92 LYS A N 1
ATOM 698 C CA . LYS A 1 92 ? -17.584 1.417 6.514 1.00 67.38 92 LYS A CA 1
ATOM 699 C C . LYS A 1 92 ? -16.843 0.110 6.706 1.00 67.38 92 LYS A C 1
ATOM 701 O O . LYS A 1 92 ? -15.751 0.150 7.249 1.00 67.38 92 LYS A O 1
ATOM 706 N N . SER A 1 93 ? -17.432 -1.009 6.281 1.00 81.00 93 SER A N 1
ATOM 707 C CA . SER A 1 93 ? -16.887 -2.356 6.429 1.00 81.00 93 SER A CA 1
ATOM 708 C C . SER A 1 93 ? -16.311 -2.857 5.115 1.00 81.00 93 SER A C 1
ATOM 710 O O . SER A 1 93 ? -17.016 -2.874 4.108 1.00 81.00 93 SER A O 1
ATOM 712 N N . SER A 1 94 ? -15.064 -3.306 5.146 1.00 86.88 94 SER A N 1
ATOM 713 C CA . SER A 1 94 ? -14.397 -3.960 4.023 1.00 86.88 94 SER A CA 1
ATOM 714 C C . SER A 1 94 ? -13.724 -5.236 4.506 1.00 86.88 94 SER A C 1
ATOM 716 O O . SER A 1 94 ? -13.331 -5.344 5.667 1.00 86.88 94 SER A O 1
ATOM 718 N N . GLU A 1 95 ? -13.596 -6.212 3.617 1.00 90.50 95 GLU A N 1
ATOM 719 C CA . GLU A 1 95 ? -12.897 -7.464 3.886 1.00 90.50 95 GLU A CA 1
ATOM 720 C C . GLU A 1 95 ? -11.514 -7.429 3.235 1.00 90.50 95 GLU A C 1
ATOM 722 O O . GLU A 1 95 ? -11.371 -7.006 2.088 1.00 90.50 95 GLU A O 1
ATOM 727 N N . CYS A 1 96 ? -10.482 -7.856 3.963 1.00 91.00 96 CYS A N 1
ATOM 728 C CA . CYS A 1 96 ? -9.149 -7.974 3.386 1.00 91.00 96 CYS A CA 1
ATOM 729 C C . CYS A 1 96 ? -9.113 -9.142 2.380 1.00 91.00 96 CYS A C 1
ATOM 731 O O . CYS A 1 96 ? -9.420 -10.270 2.770 1.00 91.00 96 CYS A O 1
ATOM 733 N N . PRO A 1 97 ? -8.692 -8.936 1.119 1.00 90.06 97 PRO A N 1
ATOM 734 C CA . PRO A 1 97 ? -8.620 -10.002 0.125 1.00 90.06 97 PRO A CA 1
ATOM 735 C C . PRO A 1 97 ? -7.630 -11.113 0.500 1.00 90.06 97 PRO A C 1
ATOM 737 O O . PRO A 1 97 ? -7.876 -12.255 0.119 1.00 90.06 97 PRO A O 1
ATOM 740 N N . GLU A 1 98 ? -6.584 -10.811 1.274 1.00 91.31 98 GLU A N 1
ATOM 741 C CA . GLU A 1 98 ? -5.567 -11.784 1.695 1.00 91.31 98 GLU A CA 1
ATOM 742 C C . GLU A 1 98 ? -6.013 -12.612 2.906 1.00 91.31 98 GLU A C 1
ATOM 744 O O . GLU A 1 98 ? -6.069 -13.837 2.847 1.00 91.31 98 GLU A O 1
ATOM 749 N N . CYS A 1 99 ? -6.380 -11.962 4.016 1.00 93.69 99 CYS A N 1
ATOM 750 C CA . CYS A 1 99 ? -6.703 -12.670 5.262 1.00 93.69 99 CYS A CA 1
ATOM 751 C C . CYS A 1 99 ? -8.201 -12.899 5.500 1.00 93.69 99 CYS A C 1
ATOM 753 O O . CYS A 1 99 ? -8.562 -13.536 6.490 1.00 93.69 99 CYS A O 1
ATOM 755 N N . LYS A 1 100 ? -9.074 -12.374 4.629 1.00 93.31 100 LYS A N 1
ATOM 756 C CA . LYS A 1 100 ? -10.545 -12.488 4.702 1.00 93.31 100 LYS A CA 1
ATOM 757 C C . LYS A 1 100 ? -11.170 -11.931 5.987 1.00 93.31 100 LYS A C 1
ATOM 759 O O . LYS A 1 100 ? -12.298 -12.255 6.345 1.00 93.31 100 LYS A O 1
ATOM 764 N N . ARG A 1 101 ? -10.435 -11.088 6.720 1.00 91.25 101 ARG A N 1
ATOM 765 C CA . ARG A 1 101 ? -10.919 -10.455 7.954 1.00 91.25 101 ARG A CA 1
ATOM 766 C C . ARG A 1 101 ? -11.552 -9.104 7.647 1.00 91.25 101 ARG A C 1
ATOM 768 O O . ARG A 1 101 ? -11.031 -8.332 6.841 1.00 91.25 101 ARG A O 1
ATOM 775 N N . LEU A 1 102 ? -12.654 -8.817 8.336 1.00 90.12 102 LEU A N 1
ATOM 776 C CA . LEU A 1 102 ? -13.367 -7.547 8.237 1.00 90.12 102 LEU A CA 1
ATOM 777 C C . LEU A 1 102 ? -12.642 -6.439 9.003 1.00 90.12 102 LEU A C 1
ATOM 779 O O . LEU A 1 102 ? -12.193 -6.623 10.139 1.00 90.12 102 LEU A O 1
ATOM 783 N N . PHE A 1 103 ? -12.596 -5.260 8.400 1.00 88.19 103 PHE A N 1
ATOM 784 C CA . PHE A 1 103 ? -12.022 -4.053 8.974 1.00 88.19 103 PHE A CA 1
ATOM 785 C C . PHE A 1 103 ? -12.846 -2.820 8.608 1.00 88.19 103 PHE A C 1
ATOM 787 O O . PHE A 1 103 ? -13.692 -2.855 7.710 1.00 88.19 103 PHE A O 1
ATOM 794 N N . CYS A 1 104 ? -12.615 -1.719 9.323 1.00 87.38 104 CYS A N 1
ATOM 795 C CA . CYS A 1 104 ? -13.213 -0.443 8.968 1.00 87.38 104 CYS A CA 1
ATOM 796 C C . CYS A 1 104 ? -12.359 0.301 7.934 1.00 87.38 104 CYS A C 1
ATOM 798 O O . CYS A 1 104 ? -11.241 0.701 8.251 1.00 87.38 104 CYS A O 1
ATOM 800 N N . ALA A 1 105 ? -12.878 0.548 6.729 1.00 82.94 105 ALA A N 1
ATOM 801 C CA . ALA A 1 105 ? -12.142 1.259 5.674 1.00 82.94 105 ALA A CA 1
ATOM 802 C C . ALA A 1 105 ? -11.890 2.745 5.997 1.00 82.94 105 ALA A C 1
ATOM 804 O O . ALA A 1 105 ? -10.923 3.335 5.515 1.00 82.94 105 ALA A O 1
ATOM 805 N N . GLN A 1 106 ? -12.739 3.348 6.838 1.00 80.88 106 GLN A N 1
ATOM 806 C CA . GLN A 1 106 ? -12.579 4.729 7.297 1.00 80.88 106 GLN A CA 1
ATOM 807 C C . GLN A 1 106 ? -11.547 4.832 8.428 1.00 80.88 106 GLN A C 1
ATOM 809 O O . GLN A 1 106 ? -10.611 5.621 8.333 1.00 80.88 106 GLN A O 1
ATOM 814 N N . CYS A 1 107 ? -11.698 4.024 9.481 1.00 80.88 107 CYS A N 1
ATOM 815 C CA . CYS A 1 107 ? -10.830 4.077 10.659 1.00 80.88 107 CYS A CA 1
ATOM 816 C C . CYS A 1 107 ? -9.506 3.322 10.481 1.00 80.88 107 CYS A C 1
ATOM 818 O O . CYS A 1 107 ? -8.565 3.598 11.219 1.00 80.88 107 CYS A O 1
ATOM 820 N N . ARG A 1 108 ? -9.427 2.392 9.516 1.00 83.81 108 ARG A N 1
ATOM 821 C CA . ARG A 1 108 ? -8.281 1.497 9.266 1.00 83.81 108 ARG A CA 1
ATOM 822 C C . ARG A 1 108 ? -7.907 0.663 10.495 1.00 83.81 108 ARG A C 1
ATOM 824 O O . ARG A 1 108 ? -6.745 0.568 10.862 1.00 83.81 108 ARG A O 1
ATOM 831 N N . VAL A 1 109 ? -8.915 0.073 11.130 1.00 83.62 109 VAL A N 1
ATOM 832 C CA . VAL A 1 109 ? -8.791 -0.786 12.322 1.00 83.62 109 VAL A CA 1
ATOM 833 C C . VAL A 1 109 ? -9.653 -2.038 12.139 1.00 83.62 109 VAL A C 1
ATOM 835 O O . VAL A 1 109 ? -10.545 -2.020 11.277 1.00 83.62 109 VAL A O 1
ATOM 838 N N . PRO A 1 110 ? -9.445 -3.115 12.920 1.00 87.19 110 PRO A N 1
ATOM 839 C CA . PRO A 1 110 ? -10.352 -4.259 12.930 1.00 87.19 110 PRO A CA 1
ATOM 840 C C . PRO A 1 110 ? -11.817 -3.833 13.086 1.00 87.19 110 PRO A C 1
ATOM 842 O O . PRO A 1 110 ? -12.129 -2.820 13.711 1.00 87.19 110 PRO A O 1
ATOM 845 N N . TRP A 1 111 ? -12.732 -4.591 12.481 1.00 86.88 111 TRP A N 1
ATOM 846 C CA . TRP A 1 111 ? -14.142 -4.211 12.463 1.00 86.88 111 TRP A CA 1
ATOM 847 C C . TRP A 1 111 ? -14.723 -4.045 13.876 1.00 86.88 111 TRP A C 1
ATOM 849 O O . TRP A 1 111 ? -14.593 -4.929 14.721 1.00 86.88 111 TRP A O 1
ATOM 859 N N . HIS A 1 112 ? -15.407 -2.923 14.110 1.00 79.56 112 HIS A N 1
ATOM 860 C CA . HIS A 1 112 ? -15.839 -2.475 15.437 1.00 79.56 112 HIS A CA 1
ATOM 861 C C . HIS A 1 112 ? -17.369 -2.362 15.551 1.00 79.56 112 HIS A C 1
ATOM 863 O O . HIS A 1 112 ? -17.927 -1.299 15.829 1.00 79.56 112 HIS A O 1
ATOM 869 N N . ALA A 1 113 ? -18.074 -3.475 15.332 1.00 69.75 113 ALA A N 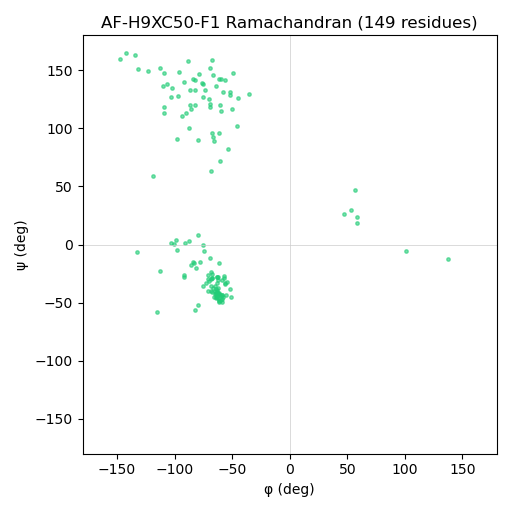1
ATOM 870 C CA . ALA A 1 113 ? -19.534 -3.527 15.434 1.00 69.75 113 ALA A CA 1
ATOM 871 C C . ALA A 1 113 ? -20.044 -2.928 16.767 1.00 69.75 113 ALA A C 1
ATOM 873 O O . ALA A 1 113 ? -19.751 -3.457 17.843 1.00 69.75 113 ALA A O 1
ATOM 874 N N . GLY A 1 114 ? -20.820 -1.840 16.681 1.00 67.06 114 GLY A N 1
ATOM 875 C CA . GLY A 1 114 ? -21.415 -1.139 17.830 1.00 67.06 114 GLY A CA 1
ATOM 876 C C . GLY A 1 114 ? -20.698 0.143 18.277 1.00 67.06 114 GLY A C 1
ATOM 877 O O . GLY A 1 114 ? -21.222 0.846 19.138 1.00 67.06 114 GLY A O 1
ATOM 878 N N . LEU A 1 115 ? -19.540 0.473 17.694 1.00 72.12 115 LEU A N 1
ATOM 879 C CA . LEU A 1 115 ? -18.875 1.767 17.876 1.00 72.12 115 LEU A CA 1
ATOM 880 C C . LEU A 1 115 ? -18.944 2.579 16.585 1.00 72.12 115 LEU A C 1
ATOM 882 O O . LEU A 1 115 ? -18.690 2.056 15.497 1.00 72.12 115 LEU A O 1
ATOM 886 N N . ASP A 1 116 ? -19.245 3.866 16.712 1.00 77.50 116 ASP A N 1
ATOM 887 C CA . ASP A 1 116 ? -19.218 4.786 1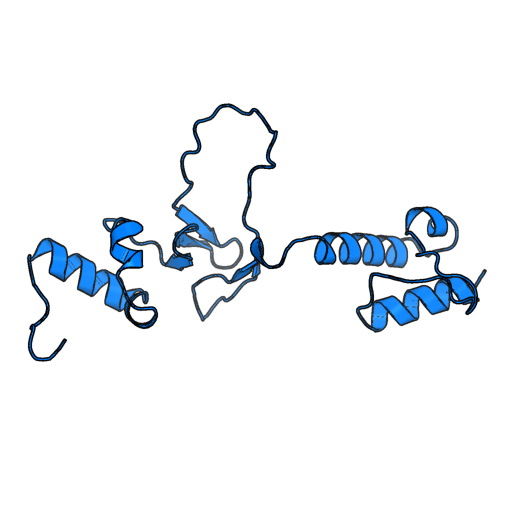5.584 1.00 77.50 116 ASP A CA 1
ATOM 888 C C . ASP A 1 116 ? -17.773 5.200 15.289 1.00 77.50 116 ASP A C 1
ATOM 890 O O . ASP A 1 116 ? -16.959 5.357 16.198 1.00 77.50 116 ASP A O 1
ATOM 894 N N . CYS A 1 117 ? -17.444 5.438 14.016 1.00 79.94 117 CYS A N 1
ATOM 895 C CA . CYS A 1 117 ? -16.109 5.907 13.625 1.00 79.94 117 CYS A CA 1
ATOM 896 C C . CYS A 1 117 ? -15.695 7.191 14.377 1.00 79.94 117 CYS A C 1
ATOM 898 O O . CYS A 1 117 ? -14.526 7.353 14.708 1.00 79.94 117 CYS A O 1
ATOM 900 N N . ALA A 1 118 ? -16.659 8.060 14.706 1.00 79.12 118 ALA A N 1
ATOM 901 C CA . ALA A 1 118 ? -16.440 9.288 15.474 1.00 79.12 118 ALA A CA 1
ATOM 902 C C . ALA A 1 118 ? -16.043 9.040 16.943 1.00 79.12 118 ALA A C 1
ATOM 904 O O . ALA A 1 118 ? -15.346 9.859 17.540 1.00 79.12 118 ALA A O 1
ATOM 905 N N . ASP A 1 119 ? -16.471 7.925 17.540 1.00 75.44 119 ASP A N 1
ATOM 906 C CA . ASP A 1 119 ? -16.044 7.542 18.890 1.00 75.44 119 ASP A CA 1
ATOM 907 C C . ASP A 1 119 ? -14.615 6.991 18.869 1.00 75.44 119 ASP A C 1
ATOM 909 O O . ASP A 1 119 ? -13.822 7.270 19.763 1.00 75.44 119 ASP A O 1
ATOM 913 N N . LEU A 1 120 ? -14.265 6.279 17.798 1.00 74.69 120 LEU A N 1
ATOM 914 C CA . LEU A 1 120 ? -12.925 5.754 17.548 1.00 74.69 120 LEU A CA 1
ATOM 915 C C . LEU A 1 120 ? -11.888 6.823 17.207 1.00 74.69 120 LEU A C 1
ATOM 917 O O . LEU A 1 120 ? -10.713 6.656 17.524 1.00 74.69 120 LEU A O 1
ATOM 921 N N . GLU A 1 121 ? -12.281 7.923 16.566 1.00 71.69 121 GLU A N 1
ATOM 922 C CA . GLU A 1 121 ? -11.377 9.055 16.318 1.00 71.69 121 GLU A CA 1
ATOM 923 C C . GLU A 1 121 ? -10.872 9.695 17.616 1.00 71.69 121 GLU A C 1
ATOM 925 O O . GLU A 1 121 ? -9.755 10.208 17.643 1.00 71.69 121 GLU A O 1
ATOM 930 N N . LYS A 1 122 ? -11.654 9.606 18.699 1.00 74.62 122 LYS A N 1
ATOM 931 C CA . LYS A 1 122 ? -11.274 10.104 20.029 1.00 74.62 122 LYS A CA 1
ATOM 932 C C . LYS A 1 122 ? -10.303 9.175 20.762 1.00 74.62 122 LYS A C 1
ATOM 934 O O . LYS A 1 122 ? -9.707 9.596 21.749 1.00 74.62 122 LYS A O 1
ATOM 939 N N . LEU A 1 123 ? -10.157 7.931 20.301 1.00 71.00 123 LEU A N 1
ATOM 940 C CA . LEU A 1 123 ? -9.232 6.957 20.872 1.00 71.00 123 LEU A CA 1
ATOM 941 C C . LEU A 1 123 ? -7.817 7.171 20.333 1.00 71.00 123 LEU A C 1
ATOM 943 O O . LEU A 1 123 ? -7.603 7.460 19.147 1.00 71.00 123 LEU A O 1
ATOM 947 N N . SER A 1 124 ? -6.837 6.990 21.211 1.00 70.19 124 SER A N 1
ATOM 948 C CA . SER A 1 124 ? -5.426 6.985 20.838 1.00 70.19 124 SER A CA 1
ATOM 949 C C . SER A 1 124 ? -5.090 5.762 19.966 1.00 70.19 124 SER A C 1
ATOM 951 O O . SER A 1 124 ? -5.824 4.773 19.971 1.00 70.19 124 SER A O 1
ATOM 953 N N . PRO A 1 125 ? -3.989 5.796 19.190 1.00 67.69 125 PRO A N 1
ATOM 954 C CA . PRO A 1 125 ? -3.590 4.678 18.334 1.00 67.69 125 PRO A CA 1
ATOM 955 C C . PRO A 1 125 ? -3.402 3.347 19.071 1.00 67.69 125 PRO A C 1
ATOM 957 O O . PRO A 1 125 ? -3.700 2.311 18.491 1.00 67.69 125 PRO A O 1
ATOM 960 N N . SER A 1 126 ? -2.951 3.371 20.329 1.00 67.50 126 SER A N 1
ATOM 961 C CA . SER A 1 126 ? -2.785 2.167 21.152 1.00 67.50 126 SER A CA 1
ATOM 962 C C . SER A 1 126 ? -4.116 1.523 21.537 1.00 67.50 126 SER A C 1
ATOM 964 O O . SER A 1 126 ? -4.185 0.317 21.661 1.00 67.50 126 SER A O 1
ATOM 966 N N . GLU A 1 127 ? -5.187 2.307 21.660 1.00 67.94 127 GLU A N 1
ATOM 967 C CA . GLU A 1 127 ? -6.510 1.826 22.100 1.00 67.94 127 GLU A CA 1
ATOM 968 C C . GLU A 1 127 ? -7.374 1.311 20.939 1.00 67.94 127 GLU A C 1
ATOM 970 O O . GLU A 1 127 ? -8.548 0.979 21.110 1.00 67.94 127 GLU A O 1
ATOM 975 N N . LYS A 1 128 ? -6.814 1.311 19.726 1.00 69.62 128 LYS A N 1
ATOM 976 C CA . LYS A 1 128 ? -7.478 0.869 18.494 1.00 69.62 128 LYS A CA 1
ATOM 977 C C . LYS A 1 128 ? -7.259 -0.611 18.198 1.00 69.62 128 LYS A C 1
ATOM 979 O O . LYS A 1 128 ? -7.766 -1.113 17.190 1.00 69.62 128 LYS A O 1
ATOM 984 N N . ASP A 1 129 ? -6.546 -1.301 19.079 1.00 70.75 129 ASP A N 1
ATOM 985 C CA . ASP A 1 129 ? -6.399 -2.743 19.038 1.00 70.75 129 ASP A CA 1
ATOM 986 C C . ASP A 1 129 ? -7.718 -3.440 19.381 1.00 70.75 129 ASP A C 1
ATOM 988 O O . ASP A 1 129 ? -8.583 -2.923 20.086 1.00 70.75 129 ASP A O 1
ATOM 992 N N . LYS A 1 130 ? -7.896 -4.648 18.844 1.00 69.75 130 LYS A N 1
ATOM 993 C CA . LYS A 1 130 ? -9.160 -5.392 18.937 1.00 69.75 130 LYS A CA 1
ATOM 994 C C . LYS A 1 130 ? -9.630 -5.584 20.385 1.00 69.75 130 LYS A C 1
ATOM 996 O O . LYS A 1 130 ? -10.822 -5.434 20.652 1.00 69.75 130 LYS A O 1
ATOM 1001 N N . ASP A 1 131 ? -8.712 -5.931 21.283 1.00 70.38 1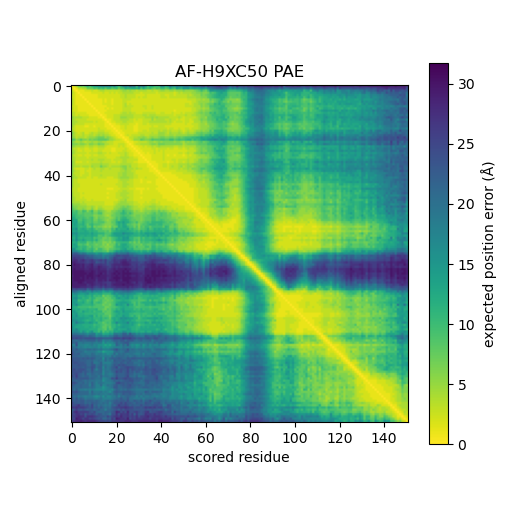31 ASP A N 1
ATOM 1002 C CA . ASP A 1 131 ? -9.030 -6.228 22.681 1.00 70.38 131 ASP A CA 1
ATOM 1003 C C . ASP A 1 131 ? -9.417 -4.948 23.438 1.00 70.38 131 ASP A C 1
ATOM 1005 O O . ASP A 1 131 ? -10.421 -4.932 24.155 1.00 70.38 131 ASP A O 1
ATOM 1009 N N . ASP A 1 132 ? -8.723 -3.840 23.171 1.00 73.19 132 ASP A N 1
ATOM 1010 C CA . ASP A 1 132 ? -9.024 -2.524 23.744 1.00 73.19 132 ASP A CA 1
ATOM 1011 C C . ASP A 1 132 ? -10.349 -1.956 23.223 1.00 73.19 132 ASP A C 1
ATOM 1013 O O . ASP A 1 132 ? -11.121 -1.373 23.987 1.00 73.19 132 ASP A O 1
ATOM 1017 N N . LEU A 1 133 ? -10.689 -2.204 21.953 1.00 73.44 133 LEU A N 1
ATOM 1018 C CA . LEU A 1 133 ? -11.990 -1.833 21.392 1.00 73.44 133 LEU A CA 1
ATOM 1019 C C . LEU A 1 133 ? -13.146 -2.613 22.021 1.00 73.44 133 LEU A C 1
ATOM 1021 O O . LEU A 1 133 ? -14.221 -2.044 22.241 1.00 73.44 133 LEU A O 1
ATOM 1025 N N . MET A 1 134 ? -12.946 -3.896 22.337 1.00 75.12 134 MET A N 1
ATOM 1026 C CA . MET A 1 134 ? -13.936 -4.674 23.090 1.00 75.12 134 MET A CA 1
ATOM 1027 C C . MET A 1 134 ? -14.121 -4.115 24.502 1.00 75.12 134 MET A C 1
ATOM 1029 O O . MET A 1 134 ? -15.256 -3.980 24.967 1.00 75.12 134 MET A O 1
ATOM 1033 N N . LEU A 1 135 ? -13.023 -3.744 25.160 1.00 78.19 135 LEU A N 1
ATOM 1034 C CA . LEU A 1 135 ? -13.026 -3.157 26.499 1.00 78.19 135 LEU A CA 1
ATOM 1035 C C . LEU A 1 135 ? -13.718 -1.786 26.509 1.00 78.19 135 LEU A C 1
ATOM 1037 O O . LEU A 1 135 ? -14.563 -1.526 27.366 1.00 78.19 135 LEU A O 1
ATOM 1041 N N . PHE A 1 136 ? -13.445 -0.946 25.509 1.00 74.88 136 PHE A N 1
ATOM 1042 C CA . PHE A 1 136 ? -14.093 0.353 25.330 1.00 74.88 136 PHE A CA 1
ATOM 1043 C C . PHE A 1 136 ? -15.595 0.219 25.064 1.00 74.88 136 PHE A C 1
ATOM 1045 O O . PHE A 1 136 ? -16.404 0.939 25.654 1.00 74.88 136 PHE A O 1
ATOM 1052 N N . ARG A 1 137 ? -15.995 -0.737 24.217 1.00 77.00 137 ARG A N 1
ATOM 1053 C CA . ARG A 1 137 ? -17.412 -1.039 23.987 1.00 77.00 137 ARG A CA 1
ATOM 1054 C C . ARG A 1 137 ? -18.106 -1.445 25.286 1.00 77.00 137 ARG A C 1
ATOM 1056 O O . ARG A 1 137 ? -19.176 -0.918 25.582 1.00 77.00 137 ARG A O 1
ATOM 1063 N N . LEU A 1 138 ? -17.497 -2.342 26.060 1.00 80.94 138 LEU A N 1
ATOM 1064 C CA . LEU A 1 138 ? -18.047 -2.770 27.343 1.00 80.94 138 LEU A CA 1
ATOM 1065 C C . LEU A 1 138 ? -18.157 -1.593 28.319 1.00 80.94 138 LEU A C 1
ATOM 1067 O O . LEU A 1 138 ? -19.187 -1.441 28.968 1.00 80.94 138 LEU A O 1
ATOM 1071 N N . ALA A 1 139 ? -17.140 -0.7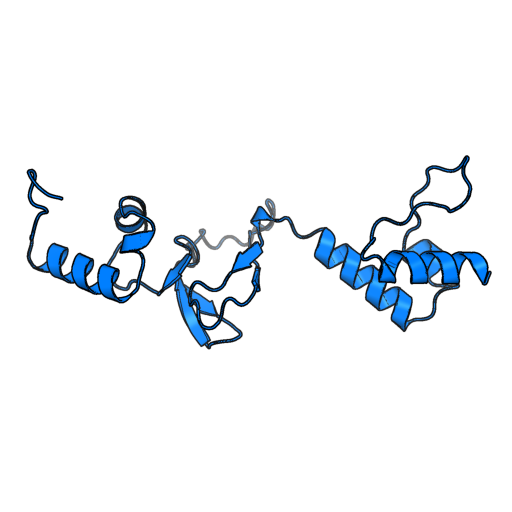32 28.386 1.00 83.19 139 ALA A N 1
ATOM 1072 C CA . ALA A 1 139 ? -17.176 0.470 29.211 1.00 83.19 139 ALA A CA 1
ATOM 1073 C C . ALA A 1 139 ? -18.344 1.389 28.822 1.00 83.19 139 ALA A C 1
ATOM 1075 O O . ALA A 1 139 ? -19.078 1.836 29.698 1.00 83.19 139 ALA A O 1
ATOM 1076 N N . LYS A 1 140 ? -18.590 1.595 27.521 1.00 79.19 140 LYS A N 1
ATOM 1077 C CA . LYS A 1 140 ? -19.738 2.372 27.026 1.00 79.19 140 LYS A CA 1
ATOM 1078 C C . LYS A 1 140 ? -21.078 1.723 27.393 1.00 79.19 140 LYS A C 1
ATOM 1080 O O . LYS A 1 140 ? -21.969 2.414 27.873 1.00 79.19 140 LYS A O 1
ATOM 1085 N N . GLU A 1 141 ? -21.212 0.406 27.221 1.00 82.25 141 GLU A N 1
ATOM 1086 C CA . GLU A 1 141 ? -22.417 -0.355 27.604 1.00 82.25 141 GLU A CA 1
ATOM 1087 C C . GLU A 1 141 ? -22.681 -0.332 29.121 1.00 82.25 141 GLU A C 1
ATOM 1089 O O . GLU A 1 141 ? -23.825 -0.467 29.554 1.00 82.25 141 GLU A O 1
ATOM 1094 N N . LYS A 1 142 ? -21.629 -0.183 29.933 1.00 85.81 142 LYS A N 1
ATOM 1095 C CA . LYS A 1 142 ? -21.696 -0.125 31.400 1.00 85.81 142 LYS A CA 1
ATOM 1096 C C . LYS A 1 142 ? -21.657 1.292 31.971 1.00 85.81 142 LYS A C 1
ATOM 1098 O O . LYS A 1 142 ? -21.620 1.428 33.192 1.00 85.81 142 LYS A O 1
ATOM 1103 N N . GLU A 1 143 ? -21.643 2.314 31.115 1.00 83.12 143 GLU A N 1
ATOM 1104 C CA . GLU A 1 143 ? -21.485 3.726 31.495 1.00 83.12 143 GLU A CA 1
ATOM 1105 C C . GLU A 1 143 ? -20.238 3.981 32.364 1.00 83.12 143 GLU A C 1
ATOM 1107 O O . GLU A 1 143 ? -20.192 4.890 33.193 1.00 83.12 143 GLU A O 1
ATOM 1112 N N . TRP A 1 144 ? -19.196 3.167 32.183 1.00 86.50 144 TRP A N 1
ATOM 1113 C CA . TRP A 1 144 ? -17.924 3.342 32.864 1.00 86.50 144 TRP A CA 1
ATOM 1114 C C . TRP A 1 144 ? -17.168 4.516 32.262 1.00 86.50 144 TRP A C 1
ATOM 1116 O O . TRP A 1 144 ? -17.019 4.637 31.045 1.00 86.50 144 TRP A O 1
ATOM 1126 N N . GLN A 1 145 ? -16.662 5.373 33.140 1.00 80.31 145 GLN A N 1
ATOM 1127 C CA . GLN A 1 145 ? -15.870 6.533 32.766 1.00 80.31 145 GLN A CA 1
ATOM 1128 C C . GLN A 1 145 ? -14.431 6.357 33.230 1.00 80.31 145 GLN A C 1
ATOM 1130 O O . GLN A 1 145 ? -14.154 5.668 34.216 1.00 80.31 145 GLN A O 1
ATOM 1135 N N . ARG A 1 146 ? -13.502 6.982 32.504 1.00 77.44 146 ARG A N 1
ATOM 1136 C CA . ARG A 1 146 ? -12.101 7.020 32.919 1.00 77.44 146 ARG A CA 1
ATOM 1137 C C . ARG A 1 146 ? -11.954 7.830 34.191 1.00 77.44 146 ARG A C 1
ATOM 1139 O O . ARG A 1 146 ? -12.661 8.810 34.412 1.00 77.44 146 ARG A O 1
ATOM 1146 N N . CYS A 1 147 ? -11.011 7.412 35.022 1.00 79.44 147 CYS A N 1
ATOM 1147 C CA . CYS A 1 147 ? -10.686 8.154 36.222 1.00 79.44 147 CYS A CA 1
ATOM 1148 C C . CYS A 1 147 ? -10.002 9.466 35.830 1.00 79.44 147 CYS A C 1
ATOM 1150 O O . CYS A 1 147 ? -8.918 9.450 35.249 1.00 79.44 147 CYS A O 1
ATOM 1152 N N . GLU A 1 148 ? -10.577 10.600 36.225 1.00 78.12 148 GLU A N 1
ATOM 1153 C CA . GLU A 1 148 ? -10.022 11.925 35.907 1.00 78.12 148 GLU A CA 1
ATOM 1154 C C . GLU A 1 148 ? -8.620 12.170 36.489 1.00 78.12 148 GLU A C 1
ATOM 1156 O O . GLU A 1 148 ? -7.925 13.092 36.072 1.00 78.12 148 GLU A O 1
ATOM 1161 N N . LYS A 1 149 ? -8.183 11.353 37.457 1.00 77.38 149 LYS A N 1
ATOM 1162 C CA . LYS A 1 149 ? -6.871 11.490 38.104 1.00 77.38 149 LYS A CA 1
ATOM 1163 C C . LYS A 1 149 ? -5.755 10.681 37.453 1.00 77.38 149 LYS A C 1
ATOM 1165 O O . LYS A 1 149 ? -4.598 11.053 37.622 1.00 77.38 149 LYS A O 1
ATOM 1170 N N . CYS A 1 150 ? -6.066 9.559 36.809 1.00 75.75 150 CYS A N 1
ATOM 1171 C CA . CYS A 1 150 ? -5.033 8.621 36.361 1.00 75.75 150 CYS A CA 1
ATOM 1172 C C . CYS A 1 150 ? -5.174 8.126 34.923 1.00 75.75 150 CYS A C 1
ATOM 1174 O O . CYS A 1 150 ? -4.220 7.506 34.473 1.00 75.75 150 CYS A O 1
ATOM 1176 N N . GLY A 1 151 ? -6.269 8.451 34.220 1.00 57.03 151 GLY A N 1
ATOM 1177 C CA . GLY A 1 151 ? -6.448 8.112 32.804 1.00 57.03 151 GLY A CA 1
ATOM 1178 C C . GLY A 1 151 ? -6.580 6.621 32.566 1.00 57.03 151 GLY A C 1
ATOM 1179 O O . GLY A 1 151 ? -5.534 5.965 32.410 1.00 57.03 151 GLY A O 1
#

Secondary structure (DSSP, 8-state):
-HHHHHHHHHHHHTT--S-B-SSTT--PBP-HHHHTTTS-HHHHHHHHHHHHHHHS-GGGEEE-S-TTT--EEE-----TT----S------EEE-TTT--EEETTTTEE--TT--HHHHHTS-GGGGSHHHHHHHHHHHHTT----TTT-

Foldseek 3Di:
DVVVQVQLVVCVVVLHLFAFDPPPVGRDTDDLVNCVVPYDPVSSVSSVVSVVVVPQDPVQWDFQQDPVGRDIDGHPDPDPPPPPPDPCPPCQWDADPVPRFIDGPVQNAGDQPPDDSVNVVPDDPVCRHPVSSVVVNVCVVVVNDDDPVPD